Protein AF-A0A7X6P6C6-F1 (afdb_monomer)

Nearest PDB structures (foldseek):
  2bsq-assembly1_F  TM=5.696E-01  e=2.786E+00  Neisseria gonorrhoeae

Structure (mmCIF, N/CA/C/O backbone):
data_AF-A0A7X6P6C6-F1
#
_entry.id   AF-A0A7X6P6C6-F1
#
loop_
_atom_site.group_PDB
_atom_site.id
_atom_site.type_symbol
_atom_site.label_atom_id
_atom_site.label_alt_id
_atom_site.label_comp_id
_atom_site.label_asym_id
_atom_site.label_entity_id
_atom_site.label_seq_id
_atom_site.pdbx_PDB_ins_code
_atom_site.Cartn_x
_atom_site.Cartn_y
_atom_site.Cartn_z
_atom_site.occupancy
_atom_site.B_iso_or_equiv
_atom_site.auth_seq_id
_atom_site.auth_comp_id
_atom_site.auth_asym_id
_atom_site.auth_atom_id
_atom_site.pdbx_PDB_model_num
ATOM 1 N N . MET A 1 1 ? 2.504 -16.827 14.334 1.00 73.56 1 MET A N 1
ATOM 2 C CA . MET A 1 1 ? 1.753 -15.579 14.078 1.00 73.56 1 MET A CA 1
ATOM 3 C C . MET A 1 1 ? 2.582 -14.421 14.587 1.00 73.56 1 MET A C 1
ATOM 5 O O . MET A 1 1 ? 3.116 -14.533 15.683 1.00 73.56 1 MET A O 1
ATOM 9 N N . ALA A 1 2 ? 2.717 -13.363 13.794 1.00 88.94 2 ALA A N 1
ATOM 10 C CA . ALA A 1 2 ? 3.310 -12.106 14.236 1.00 88.94 2 ALA A CA 1
ATOM 11 C C . ALA A 1 2 ? 2.180 -11.103 14.494 1.00 88.94 2 ALA A C 1
ATOM 13 O O . ALA A 1 2 ? 1.214 -11.067 13.732 1.00 88.94 2 ALA A O 1
ATOM 14 N N . THR A 1 3 ? 2.300 -10.316 15.560 1.00 92.62 3 THR A N 1
ATOM 15 C CA . THR A 1 3 ? 1.314 -9.296 15.933 1.00 92.62 3 THR A CA 1
ATOM 16 C C . THR A 1 3 ? 1.961 -7.928 15.823 1.00 92.62 3 THR A C 1
ATOM 18 O O . THR A 1 3 ? 3.060 -7.722 16.336 1.00 92.62 3 THR A O 1
ATOM 21 N N . ILE A 1 4 ? 1.265 -6.996 15.176 1.00 92.06 4 ILE A N 1
ATOM 22 C CA . ILE A 1 4 ? 1.661 -5.592 15.101 1.00 92.06 4 ILE A CA 1
ATOM 23 C C . ILE A 1 4 ? 0.679 -4.795 15.953 1.00 92.06 4 ILE A C 1
ATOM 25 O O . ILE A 1 4 ? -0.530 -4.853 15.734 1.00 92.06 4 ILE A O 1
ATOM 29 N N . THR A 1 5 ? 1.213 -4.043 16.910 1.00 93.69 5 THR A N 1
ATOM 30 C CA . THR A 1 5 ? 0.449 -3.111 17.739 1.00 93.69 5 THR A CA 1
ATOM 31 C C . THR A 1 5 ? 0.954 -1.709 17.450 1.00 93.69 5 THR A C 1
ATOM 33 O O . THR A 1 5 ? 2.147 -1.448 17.577 1.00 93.69 5 THR A O 1
ATOM 36 N N . PHE A 1 6 ? 0.056 -0.796 17.100 1.00 91.62 6 PHE A N 1
ATOM 37 C CA . PHE A 1 6 ? 0.370 0.620 16.946 1.00 91.62 6 PHE A CA 1
ATOM 38 C C . PHE A 1 6 ? -0.582 1.446 17.810 1.00 91.62 6 PHE A C 1
ATOM 40 O O . PHE A 1 6 ? -1.709 1.040 18.101 1.00 91.62 6 PHE A O 1
ATOM 47 N N . ARG A 1 7 ? -0.089 2.587 18.286 1.00 95.94 7 ARG A N 1
ATOM 48 C CA . ARG A 1 7 ? -0.875 3.518 19.094 1.00 95.94 7 ARG A CA 1
ATOM 49 C C . ARG A 1 7 ? -1.694 4.406 18.167 1.00 95.94 7 ARG A C 1
ATOM 51 O O . ARG A 1 7 ? -1.184 4.850 17.148 1.00 95.94 7 ARG A O 1
ATOM 58 N N . THR A 1 8 ? -2.931 4.670 18.556 1.00 94.56 8 THR A N 1
ATOM 59 C CA . THR A 1 8 ? -3.870 5.499 17.803 1.00 94.56 8 THR A CA 1
ATOM 60 C C . THR A 1 8 ? -4.843 6.164 18.773 1.00 94.56 8 THR A C 1
ATOM 62 O O . THR A 1 8 ? -4.999 5.699 19.909 1.00 94.56 8 THR A O 1
ATOM 65 N N . THR A 1 9 ? -5.467 7.260 18.361 1.00 98.31 9 THR A N 1
ATOM 66 C CA . THR A 1 9 ? -6.571 7.873 19.102 1.00 98.31 9 THR A CA 1
ATOM 67 C C . THR A 1 9 ? -7.866 7.080 18.900 1.00 98.31 9 THR A C 1
ATOM 69 O O . THR A 1 9 ? -7.983 6.237 18.008 1.00 98.31 9 THR A O 1
ATOM 72 N N . ASN A 1 10 ? -8.877 7.341 19.734 1.00 97.69 10 ASN A N 1
ATOM 73 C CA . ASN A 1 10 ? -10.192 6.723 19.542 1.00 97.69 10 ASN A CA 1
ATOM 74 C C . ASN A 1 10 ? -10.845 7.159 18.220 1.00 97.69 10 ASN A C 1
ATOM 76 O O . ASN A 1 10 ? -11.535 6.361 17.594 1.00 97.69 10 ASN A O 1
ATOM 80 N N . GLU A 1 11 ? -10.608 8.402 17.798 1.00 98.12 11 GLU A N 1
ATOM 81 C CA . GLU A 1 11 ? -11.149 8.964 16.559 1.00 98.12 11 GLU A CA 1
ATOM 82 C C . GLU A 1 11 ? -10.516 8.311 15.327 1.00 98.12 11 GLU A C 1
ATOM 84 O O . GLU A 1 11 ? -11.222 7.812 14.454 1.00 98.12 11 GLU A O 1
ATOM 89 N N . GLU A 1 12 ? -9.185 8.209 15.298 1.00 97.00 12 GLU A N 1
ATOM 90 C CA . GLU A 1 12 ? -8.449 7.503 14.243 1.00 97.00 12 GLU A CA 1
ATOM 91 C C . GLU A 1 12 ? -8.891 6.043 14.114 1.00 97.00 12 GLU A C 1
ATOM 93 O O . GLU A 1 12 ? -9.110 5.550 13.006 1.00 97.00 12 GLU A O 1
ATOM 98 N N . LYS A 1 13 ? -9.080 5.352 15.245 1.00 95.75 13 LYS A N 1
ATOM 99 C CA . LYS A 1 13 ? -9.554 3.968 15.246 1.00 95.75 13 LYS A CA 1
ATOM 100 C C . LYS A 1 13 ? -10.933 3.825 14.600 1.00 95.75 13 LYS A C 1
ATOM 102 O O . LYS A 1 13 ? -11.117 2.887 13.820 1.00 95.75 13 LYS A O 1
ATOM 107 N N . GLU A 1 14 ? -11.877 4.722 14.892 1.00 97.31 14 GLU A N 1
ATOM 108 C CA . GLU A 1 14 ? -13.201 4.646 14.264 1.00 97.31 14 GLU A CA 1
ATOM 109 C C . GLU A 1 14 ? -13.169 5.023 12.786 1.00 97.31 14 GLU A C 1
ATOM 111 O O . GLU A 1 14 ? -13.800 4.322 11.998 1.00 97.31 14 GLU A O 1
ATOM 116 N N . MET A 1 15 ? -12.352 5.995 12.372 1.00 96.56 15 MET A N 1
ATOM 117 C CA . MET A 1 15 ? -12.153 6.276 10.944 1.00 96.56 15 MET A CA 1
ATOM 118 C C . MET A 1 15 ? -11.629 5.047 10.186 1.00 96.56 15 MET A C 1
ATOM 120 O O . MET A 1 15 ? -12.161 4.677 9.137 1.00 96.56 15 MET A O 1
ATOM 124 N N . ILE A 1 16 ? -10.620 4.355 10.732 1.00 95.44 16 ILE A N 1
ATOM 125 C CA . ILE A 1 16 ? -10.073 3.134 10.117 1.00 95.44 16 ILE A CA 1
ATOM 126 C C . ILE A 1 16 ? -11.139 2.036 10.046 1.00 95.44 16 ILE A C 1
ATOM 128 O O . ILE A 1 16 ? -11.242 1.323 9.048 1.00 95.44 16 ILE A O 1
ATOM 132 N N . LYS A 1 17 ? -11.945 1.886 11.097 1.00 96.25 17 LYS A N 1
ATOM 133 C CA . LYS A 1 17 ? -13.012 0.885 11.164 1.00 96.25 17 LYS A CA 1
ATOM 134 C C . LYS A 1 17 ? -14.116 1.142 10.143 1.00 96.25 17 LYS A C 1
ATOM 136 O O . LYS A 1 17 ? -14.590 0.190 9.524 1.00 96.25 17 LYS A O 1
ATOM 141 N N . GLU A 1 18 ? -14.527 2.393 9.960 1.00 97.44 18 GLU A N 1
ATOM 142 C CA . GLU A 1 18 ? -15.523 2.771 8.956 1.00 97.44 18 GLU A CA 1
ATOM 143 C C . GLU A 1 18 ? -15.020 2.496 7.538 1.00 97.44 18 GLU A C 1
ATOM 145 O O . GLU A 1 18 ? -15.739 1.885 6.745 1.00 97.44 18 GLU A O 1
ATOM 150 N N . LEU A 1 19 ? -13.762 2.842 7.247 1.00 96.19 19 LEU A N 1
ATOM 151 C CA . LEU A 1 19 ? -13.129 2.541 5.961 1.00 96.19 19 LEU A CA 1
ATOM 152 C C . LEU A 1 19 ? -13.000 1.037 5.716 1.00 96.19 19 LEU A C 1
ATOM 154 O O . LEU A 1 19 ? -13.346 0.564 4.635 1.00 96.19 19 LEU A O 1
ATOM 158 N N . ALA A 1 20 ? -12.562 0.266 6.712 1.00 97.06 20 ALA A N 1
ATOM 159 C CA . ALA A 1 20 ? -12.484 -1.187 6.596 1.00 97.06 20 ALA A CA 1
ATOM 160 C C . ALA A 1 20 ? -13.869 -1.791 6.307 1.00 97.06 20 ALA A C 1
ATOM 162 O O . ALA A 1 20 ? -14.019 -2.595 5.387 1.00 97.06 20 ALA A O 1
ATOM 163 N N . LYS A 1 21 ? -14.910 -1.330 7.017 1.00 96.88 21 LYS A N 1
ATOM 164 C CA . LYS A 1 21 ? -16.298 -1.762 6.798 1.00 96.88 21 LYS A CA 1
ATOM 165 C C . LYS A 1 21 ? -16.805 -1.401 5.402 1.00 96.88 21 LYS A C 1
ATOM 167 O O . LYS A 1 21 ? -17.472 -2.227 4.786 1.00 96.88 21 LYS A O 1
ATOM 172 N N . HIS A 1 22 ? -16.486 -0.208 4.901 1.00 96.50 22 HIS A N 1
ATOM 173 C CA . HIS A 1 22 ? -16.825 0.211 3.538 1.00 96.50 22 HIS A CA 1
ATOM 174 C C . HIS A 1 22 ? -16.247 -0.745 2.481 1.00 96.50 22 HIS A C 1
ATOM 176 O O . HIS A 1 22 ? -16.911 -1.042 1.494 1.00 96.50 22 HIS A O 1
ATOM 182 N N . HIS A 1 23 ? -15.049 -1.286 2.720 1.00 93.81 23 HIS A N 1
ATOM 183 C CA . HIS A 1 23 ? -14.400 -2.264 1.841 1.00 93.81 23 HIS A CA 1
ATOM 184 C C . HIS A 1 23 ? -14.787 -3.723 2.144 1.00 93.81 23 HIS A C 1
ATOM 186 O O . HIS A 1 23 ? -14.255 -4.638 1.521 1.00 93.81 23 HIS A O 1
ATOM 192 N N . GLY A 1 24 ? -15.699 -3.972 3.093 1.00 96.75 24 GLY A N 1
ATOM 193 C CA . GLY A 1 24 ? -16.081 -5.329 3.498 1.00 96.75 24 GLY A CA 1
ATOM 194 C C . GLY A 1 24 ? -14.964 -6.107 4.207 1.00 96.75 24 GLY A C 1
ATOM 195 O O . GLY A 1 24 ? -14.986 -7.335 4.217 1.00 96.75 24 GLY A O 1
ATOM 196 N N . MET A 1 25 ? -13.991 -5.406 4.792 1.00 96.12 25 MET A N 1
ATOM 197 C CA . MET A 1 25 ? -12.789 -5.968 5.409 1.00 96.12 25 MET A CA 1
ATOM 198 C C . MET A 1 25 ? -12.793 -5.801 6.931 1.00 96.12 25 MET A C 1
ATOM 200 O O . MET A 1 25 ? -13.466 -4.930 7.492 1.00 96.12 25 MET A O 1
ATOM 204 N N . THR A 1 26 ? -11.991 -6.614 7.623 1.00 96.19 26 THR A N 1
ATOM 205 C CA . THR A 1 26 ? -11.650 -6.338 9.024 1.00 96.19 26 THR A CA 1
ATOM 206 C C . THR A 1 26 ? -10.638 -5.190 9.113 1.00 96.19 26 THR A C 1
ATOM 208 O O . THR A 1 26 ? -9.926 -4.899 8.153 1.00 96.19 26 THR A O 1
ATOM 211 N N . ILE A 1 27 ? -10.524 -4.552 10.285 1.00 94.88 27 ILE A N 1
ATOM 212 C CA . ILE A 1 27 ? -9.500 -3.519 10.531 1.00 94.88 27 ILE A CA 1
ATOM 213 C C . ILE A 1 27 ? -8.097 -4.065 10.232 1.00 94.88 27 ILE A C 1
ATOM 215 O O . ILE A 1 27 ? -7.288 -3.388 9.605 1.00 94.88 27 ILE A O 1
ATOM 219 N N . SER A 1 28 ? -7.807 -5.290 10.675 1.00 94.44 28 SER A N 1
ATOM 220 C CA . SER A 1 28 ? -6.495 -5.909 10.486 1.00 94.44 28 SER A CA 1
ATOM 221 C C . SER A 1 28 ? -6.187 -6.175 9.016 1.00 94.44 28 SER A C 1
ATOM 223 O O . SER A 1 28 ? -5.068 -5.896 8.590 1.00 94.44 28 SER A O 1
ATOM 225 N N . ASP A 1 29 ? -7.164 -6.659 8.245 1.00 95.25 29 ASP A N 1
ATOM 226 C CA . ASP A 1 29 ? -6.987 -6.908 6.810 1.00 95.25 29 ASP A CA 1
ATOM 227 C C . ASP A 1 29 ? -6.773 -5.598 6.057 1.00 95.25 29 ASP A C 1
ATOM 229 O O . ASP A 1 29 ? -5.801 -5.468 5.316 1.00 95.25 29 ASP A O 1
ATOM 233 N N . TYR A 1 30 ? -7.606 -4.593 6.338 1.00 95.88 30 TYR A N 1
ATOM 234 C CA . TYR A 1 30 ? -7.511 -3.284 5.703 1.00 95.88 30 TYR A CA 1
ATOM 235 C C . TYR A 1 30 ? -6.156 -2.611 5.966 1.00 95.88 30 TYR A C 1
ATOM 237 O O . TYR A 1 30 ? -5.512 -2.111 5.043 1.00 95.88 30 TYR A O 1
ATOM 245 N N . ILE A 1 31 ? -5.683 -2.632 7.216 1.00 94.56 31 ILE A N 1
ATOM 246 C CA . ILE A 1 31 ? -4.375 -2.071 7.579 1.00 94.56 31 ILE A CA 1
ATOM 247 C C . ILE A 1 31 ? -3.246 -2.844 6.903 1.00 94.56 31 ILE A C 1
ATOM 249 O O . ILE A 1 31 ? -2.335 -2.228 6.354 1.00 94.56 31 ILE A O 1
ATOM 253 N N . LYS A 1 32 ? -3.291 -4.181 6.936 1.00 94.94 32 LYS A N 1
ATOM 254 C CA . LYS A 1 32 ? -2.265 -5.021 6.314 1.00 94.94 32 LYS A CA 1
ATOM 255 C C . LYS A 1 32 ? -2.161 -4.732 4.819 1.00 94.94 32 LYS A C 1
ATOM 257 O O . LYS A 1 32 ? -1.058 -4.511 4.334 1.00 94.94 32 LYS A O 1
ATOM 262 N N . GLU A 1 33 ? -3.286 -4.713 4.112 1.00 95.69 33 GLU A N 1
ATOM 263 C CA . GLU A 1 33 ? -3.321 -4.446 2.674 1.00 95.69 33 GLU A CA 1
ATOM 264 C C . GLU A 1 33 ? -2.832 -3.030 2.355 1.00 95.69 33 GLU A C 1
ATOM 266 O O . GLU A 1 33 ? -1.997 -2.849 1.475 1.00 95.69 33 GLU A O 1
ATOM 271 N N . THR A 1 34 ? -3.276 -2.033 3.124 1.00 95.50 34 THR A N 1
ATOM 272 C CA . THR A 1 34 ? -2.868 -0.634 2.929 1.00 95.50 34 THR A CA 1
ATOM 273 C C . THR A 1 34 ? -1.364 -0.445 3.128 1.00 95.50 34 THR A C 1
ATOM 275 O O . THR A 1 34 ? -0.716 0.224 2.325 1.00 95.50 34 THR A O 1
ATOM 278 N N . ILE A 1 35 ? -0.792 -1.038 4.182 1.00 95.50 35 ILE A N 1
ATOM 279 C CA . ILE A 1 35 ? 0.649 -0.955 4.454 1.00 95.50 35 ILE A CA 1
ATOM 280 C C . ILE A 1 35 ? 1.443 -1.683 3.369 1.00 95.50 35 ILE A C 1
ATOM 282 O O . ILE A 1 35 ? 2.431 -1.135 2.893 1.00 95.50 35 ILE A O 1
ATOM 286 N N . MET A 1 36 ? 1.023 -2.888 2.968 1.00 97.06 36 MET A N 1
ATOM 287 C CA . MET A 1 36 ? 1.741 -3.656 1.945 1.00 97.06 36 MET A CA 1
ATOM 288 C C . MET A 1 36 ? 1.721 -2.953 0.593 1.00 97.06 36 MET A C 1
ATOM 290 O O . MET A 1 36 ? 2.776 -2.815 -0.010 1.00 97.06 36 MET A O 1
ATOM 294 N N . ARG A 1 37 ? 0.572 -2.403 0.183 1.00 97.25 37 ARG A N 1
ATOM 295 C CA .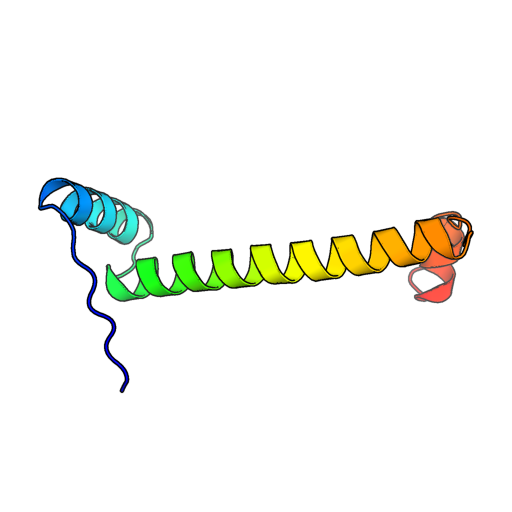 ARG A 1 37 ? 0.474 -1.611 -1.047 1.00 97.25 37 ARG A CA 1
ATOM 296 C C . ARG A 1 37 ? 1.423 -0.417 -1.024 1.00 97.25 37 ARG A C 1
ATOM 298 O O . ARG A 1 37 ? 2.147 -0.193 -1.977 1.00 97.25 37 ARG A O 1
ATOM 305 N N . LYS A 1 38 ? 1.487 0.306 0.098 1.00 97.44 38 LYS A N 1
ATOM 306 C CA . LYS A 1 38 ? 2.406 1.442 0.220 1.00 97.44 38 LYS A CA 1
ATOM 307 C C . LYS A 1 38 ? 3.877 1.019 0.187 1.00 97.44 38 LYS A C 1
ATOM 309 O O . LYS A 1 38 ? 4.703 1.756 -0.330 1.00 97.44 38 LYS A O 1
ATOM 314 N N . ILE A 1 39 ? 4.217 -0.143 0.744 1.00 97.62 39 ILE A N 1
ATOM 315 C CA . ILE A 1 39 ? 5.574 -0.694 0.635 1.00 97.62 39 ILE A CA 1
ATOM 316 C C . ILE A 1 39 ? 5.894 -1.033 -0.825 1.00 97.62 39 ILE A C 1
ATOM 318 O O . ILE A 1 39 ? 6.984 -0.708 -1.283 1.00 97.62 39 ILE A O 1
ATOM 322 N N . GLU A 1 40 ? 4.964 -1.666 -1.541 1.00 97.69 40 GLU A N 1
ATOM 323 C CA . GLU A 1 40 ? 5.113 -1.980 -2.966 1.00 97.69 40 GLU A CA 1
ATOM 324 C C . GLU A 1 40 ? 5.285 -0.708 -3.802 1.00 97.69 40 GLU A C 1
ATOM 326 O O . GLU A 1 40 ? 6.266 -0.613 -4.529 1.00 97.69 40 GLU A O 1
ATOM 331 N N . ASP A 1 41 ? 4.437 0.307 -3.607 1.00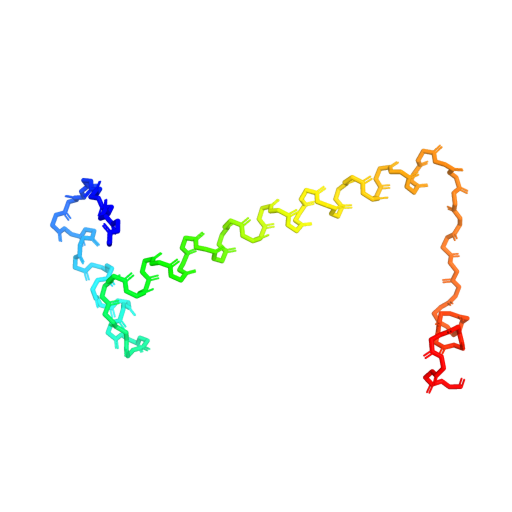 98.00 41 ASP A N 1
ATOM 332 C CA . ASP A 1 41 ? 4.521 1.588 -4.323 1.00 98.00 41 ASP A CA 1
ATOM 333 C C . ASP A 1 41 ? 5.906 2.252 -4.165 1.00 98.00 41 ASP A C 1
ATOM 335 O O . ASP A 1 41 ? 6.482 2.754 -5.130 1.00 98.00 41 ASP A O 1
ATOM 339 N N . GLU A 1 42 ? 6.471 2.243 -2.952 1.00 97.94 42 GLU A N 1
ATOM 340 C CA . GLU A 1 42 ? 7.798 2.816 -2.673 1.00 97.94 42 GLU A CA 1
ATOM 341 C C . GLU A 1 42 ? 8.933 1.997 -3.312 1.00 97.94 42 GLU A C 1
ATOM 343 O O . GLU A 1 42 ? 9.928 2.556 -3.785 1.00 97.94 42 GLU A O 1
ATOM 348 N N . LEU A 1 43 ? 8.804 0.666 -3.339 1.00 97.38 43 LEU A N 1
ATOM 349 C CA . LEU A 1 43 ? 9.771 -0.210 -4.000 1.00 97.38 43 LEU A CA 1
ATOM 350 C C . LEU A 1 43 ? 9.725 -0.044 -5.521 1.00 97.38 43 LEU A C 1
ATOM 352 O O . LEU A 1 43 ? 10.779 0.088 -6.145 1.00 97.38 43 LEU A O 1
ATOM 356 N N . ASP A 1 44 ? 8.528 -0.001 -6.098 1.00 97.38 44 ASP A N 1
ATOM 357 C CA . ASP A 1 44 ? 8.314 0.204 -7.527 1.00 97.38 44 ASP A CA 1
ATOM 358 C C . ASP A 1 44 ? 8.837 1.573 -7.963 1.00 97.38 44 ASP A C 1
ATOM 360 O O . ASP A 1 44 ? 9.559 1.669 -8.959 1.00 97.38 44 ASP A O 1
ATOM 364 N N . TYR A 1 45 ? 8.563 2.623 -7.179 1.00 97.06 45 TYR A N 1
ATOM 365 C CA . TYR A 1 45 ? 9.112 3.957 -7.416 1.00 97.0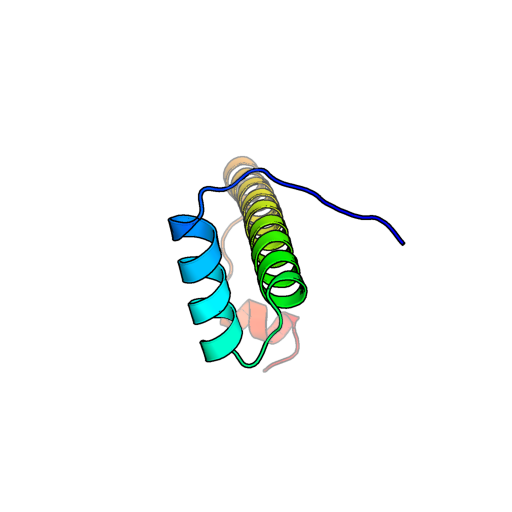6 45 TYR A CA 1
ATOM 366 C C . TYR A 1 45 ? 10.642 3.937 -7.437 1.00 97.06 45 TYR A C 1
ATOM 368 O O . TYR A 1 45 ? 11.257 4.453 -8.369 1.00 97.06 45 TYR A O 1
ATOM 376 N N . LYS A 1 46 ? 11.269 3.296 -6.444 1.00 96.88 46 LYS A N 1
ATOM 377 C CA . LYS A 1 46 ? 12.729 3.208 -6.364 1.00 96.88 46 LYS A CA 1
ATOM 378 C C . LYS A 1 46 ? 13.330 2.471 -7.564 1.00 96.88 46 LYS A C 1
ATOM 380 O O . LYS A 1 46 ? 14.325 2.926 -8.119 1.00 96.88 46 LYS A O 1
ATOM 385 N N . ILE A 1 47 ? 12.734 1.353 -7.980 1.00 95.81 47 ILE A N 1
ATOM 386 C CA . ILE A 1 47 ? 13.203 0.595 -9.150 1.00 95.81 47 ILE A CA 1
ATOM 387 C C . ILE A 1 47 ? 13.068 1.438 -10.421 1.00 95.81 47 ILE A C 1
ATOM 389 O O . ILE A 1 47 ? 13.980 1.447 -11.251 1.00 95.81 47 ILE A O 1
ATOM 393 N N . ALA A 1 48 ? 11.947 2.142 -10.584 1.00 94.44 48 ALA A N 1
ATOM 394 C CA . ALA A 1 48 ? 11.728 3.019 -11.725 1.00 94.44 48 ALA A CA 1
ATOM 395 C C . ALA A 1 48 ? 12.763 4.153 -11.772 1.00 94.44 48 ALA A C 1
ATOM 397 O O . ALA A 1 48 ? 13.355 4.381 -12.826 1.00 94.44 48 ALA A O 1
ATOM 398 N N . ASP A 1 49 ? 13.029 4.805 -10.639 1.00 95.69 49 ASP A N 1
ATOM 399 C CA . ASP A 1 49 ? 14.023 5.877 -10.510 1.00 95.69 49 ASP A CA 1
ATOM 400 C C . ASP A 1 49 ? 15.442 5.386 -10.844 1.00 95.69 49 ASP A C 1
ATOM 402 O O . ASP A 1 49 ? 16.137 5.979 -11.670 1.00 95.69 49 ASP A O 1
ATOM 406 N N . GLU A 1 50 ? 15.844 4.231 -10.300 1.00 93.50 50 GLU A N 1
ATOM 407 C CA . GLU A 1 50 ? 17.138 3.608 -10.606 1.00 93.50 50 GLU A CA 1
ATOM 408 C C . GLU A 1 50 ? 17.286 3.318 -12.107 1.00 93.50 50 GLU A C 1
ATOM 410 O O . GLU A 1 50 ? 18.312 3.633 -12.716 1.00 93.50 50 GLU A O 1
ATOM 415 N N . ARG A 1 51 ? 16.257 2.736 -12.735 1.00 89.62 51 ARG A N 1
ATOM 416 C CA . ARG A 1 51 ? 16.271 2.420 -14.172 1.00 89.62 51 ARG A CA 1
ATOM 417 C C . ARG A 1 51 ? 16.292 3.672 -15.035 1.00 89.62 51 ARG A C 1
ATOM 419 O O . ARG A 1 51 ? 17.014 3.705 -16.030 1.00 89.62 51 ARG A O 1
ATOM 426 N N . PHE A 1 52 ? 15.533 4.688 -14.648 1.00 89.75 52 PHE A N 1
ATOM 427 C CA . PHE A 1 52 ? 15.490 5.959 -15.351 1.00 89.75 52 PHE A CA 1
ATOM 428 C C . PHE A 1 52 ? 16.845 6.673 -15.288 1.00 89.75 52 PHE A C 1
ATOM 430 O O . PHE A 1 52 ? 17.366 7.092 -16.319 1.00 89.75 52 PHE A O 1
ATOM 437 N N . SER A 1 53 ? 17.485 6.700 -14.117 1.00 90.38 53 SER A N 1
ATOM 438 C CA . SER A 1 53 ? 18.823 7.274 -13.953 1.00 90.38 53 SER A CA 1
ATOM 439 C C . SER A 1 53 ? 19.883 6.548 -14.797 1.00 90.38 53 SER A C 1
ATOM 441 O O . SER A 1 53 ? 20.742 7.181 -15.418 1.00 90.38 53 SER A O 1
ATOM 443 N N . VAL A 1 54 ? 19.812 5.214 -14.894 1.00 87.56 54 VAL A N 1
ATOM 444 C CA . VAL A 1 54 ? 20.692 4.440 -15.789 1.00 87.56 54 VAL A CA 1
ATOM 445 C C . VAL A 1 54 ? 20.452 4.810 -17.253 1.00 87.56 54 VAL A C 1
ATOM 447 O O . VAL A 1 54 ? 21.415 5.042 -17.981 1.00 87.56 54 VAL A O 1
ATOM 450 N N . PHE A 1 55 ? 19.199 4.915 -17.691 1.00 86.81 55 PHE A N 1
ATOM 451 C CA . PHE A 1 55 ? 18.868 5.330 -19.056 1.00 86.81 55 PHE A CA 1
ATOM 452 C C . PHE A 1 55 ? 19.435 6.725 -19.386 1.00 86.81 55 PHE A C 1
ATOM 454 O O . PHE A 1 55 ? 20.096 6.899 -20.411 1.00 86.81 55 PHE A O 1
ATOM 461 N N . GLU A 1 56 ? 19.269 7.700 -18.484 1.00 86.62 56 GLU A N 1
ATOM 462 C CA . GLU A 1 56 ? 19.804 9.057 -18.663 1.00 86.62 56 GLU A CA 1
ATOM 463 C C . GLU A 1 56 ? 21.339 9.093 -18.724 1.00 86.62 56 GLU A C 1
ATOM 465 O O . GLU A 1 56 ? 21.916 9.836 -19.520 1.00 86.62 56 GLU A O 1
ATOM 470 N N . THR A 1 57 ? 22.018 8.287 -17.902 1.00 87.75 57 THR A N 1
ATOM 471 C CA . THR A 1 57 ? 23.490 8.299 -17.796 1.0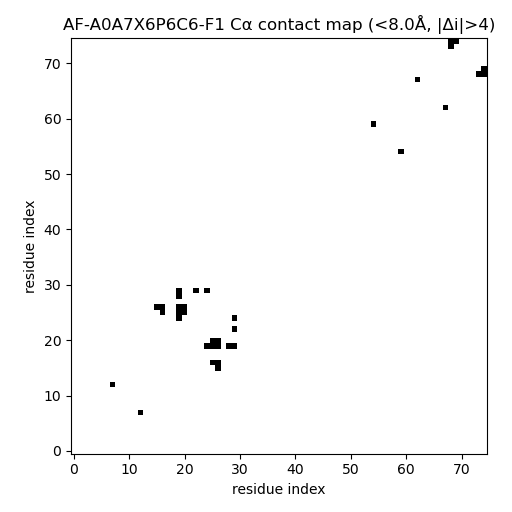0 87.75 57 THR A CA 1
ATOM 472 C C . THR A 1 57 ? 24.198 7.480 -18.875 1.00 87.75 57 THR A C 1
ATOM 474 O O . THR A 1 57 ? 25.326 7.805 -19.248 1.00 87.75 57 THR A O 1
ATOM 477 N N . THR A 1 58 ? 23.557 6.435 -19.399 1.00 82.00 58 THR A N 1
ATOM 478 C CA . THR A 1 58 ? 24.112 5.571 -20.458 1.00 82.00 58 THR A CA 1
ATOM 479 C C . THR A 1 58 ? 23.912 6.137 -21.864 1.00 82.00 58 THR A C 1
ATOM 481 O O . THR A 1 58 ? 24.588 5.702 -22.799 1.00 82.00 58 THR A O 1
ATOM 484 N N . GLY A 1 59 ? 23.028 7.129 -22.029 1.00 74.69 59 GLY A N 1
ATOM 485 C CA . GLY A 1 59 ? 22.718 7.723 -23.331 1.00 74.69 59 GLY A CA 1
ATOM 486 C C . GLY A 1 59 ? 21.937 6.784 -24.255 1.00 74.69 59 GLY A C 1
ATOM 487 O O . GLY A 1 59 ? 21.946 6.976 -25.477 1.00 74.69 59 GLY A O 1
ATOM 488 N N . GLU A 1 60 ? 21.287 5.763 -23.688 1.00 76.00 60 GLU A N 1
ATOM 489 C CA . GLU A 1 60 ? 20.342 4.918 -24.409 1.00 76.00 60 GLU A CA 1
ATOM 490 C C . GLU A 1 60 ? 19.246 5.782 -25.049 1.00 76.00 60 GLU A C 1
ATOM 492 O O . GLU A 1 60 ? 18.821 6.811 -24.523 1.00 76.00 60 GLU A O 1
ATOM 497 N N . LYS A 1 61 ? 18.808 5.397 -26.250 1.00 75.69 61 LYS A N 1
ATOM 498 C CA . LYS A 1 61 ? 17.771 6.127 -26.981 1.00 75.69 61 LYS A CA 1
ATOM 499 C C . LYS A 1 61 ? 16.454 5.395 -26.839 1.00 75.69 61 LYS A C 1
ATOM 501 O O . LYS A 1 61 ? 16.398 4.183 -27.024 1.00 75.69 61 LYS A O 1
ATOM 506 N N . ALA A 1 62 ? 15.393 6.153 -26.589 1.00 80.62 62 ALA A N 1
ATOM 507 C CA . ALA A 1 62 ? 14.044 5.626 -26.681 1.00 80.62 62 ALA A CA 1
ATOM 508 C C . ALA A 1 62 ? 13.817 5.051 -28.088 1.00 80.62 62 ALA A C 1
ATOM 510 O O . ALA A 1 62 ? 14.139 5.695 -29.092 1.00 80.62 62 ALA A O 1
ATOM 511 N N . ILE A 1 63 ? 13.270 3.840 -28.148 1.00 84.56 63 ILE A N 1
ATOM 512 C CA . ILE A 1 63 ? 12.887 3.193 -29.402 1.00 84.56 63 ILE A CA 1
ATOM 513 C C . ILE A 1 63 ? 11.406 3.458 -29.709 1.00 84.56 63 ILE A C 1
ATOM 515 O O . ILE A 1 63 ? 10.607 3.652 -28.786 1.00 84.56 63 ILE A O 1
ATOM 519 N N . PRO A 1 64 ? 11.004 3.491 -30.991 1.00 91.06 64 PRO A N 1
ATOM 520 C CA . PRO A 1 64 ? 9.601 3.603 -31.365 1.00 91.06 64 PRO A CA 1
ATOM 521 C C . PRO A 1 64 ? 8.760 2.474 -30.763 1.00 91.06 64 PRO A C 1
ATOM 523 O O . PRO A 1 64 ? 9.164 1.313 -30.766 1.00 91.06 64 PRO A O 1
ATOM 526 N N . PHE A 1 65 ? 7.538 2.792 -30.329 1.00 89.75 65 PHE A N 1
ATOM 527 C CA . PHE A 1 65 ? 6.632 1.810 -29.721 1.00 89.75 65 PHE A CA 1
ATOM 528 C C . PHE A 1 65 ? 6.365 0.593 -30.625 1.00 89.75 65 PHE A C 1
ATOM 530 O O . PHE A 1 65 ? 6.308 -0.532 -30.144 1.00 89.75 65 PHE A O 1
ATOM 537 N N . ASN A 1 66 ? 6.283 0.792 -31.945 1.00 92.88 66 ASN A N 1
ATOM 538 C CA . ASN A 1 66 ? 6.129 -0.307 -32.905 1.00 92.88 66 ASN A CA 1
ATOM 539 C C . ASN A 1 66 ? 7.285 -1.315 -32.873 1.00 92.88 66 ASN A C 1
ATOM 541 O O . ASN A 1 66 ? 7.055 -2.493 -33.134 1.00 92.88 66 ASN A O 1
ATOM 545 N N . ASP A 1 67 ? 8.508 -0.869 -32.595 1.00 91.25 67 ASP A N 1
ATOM 546 C CA . ASP A 1 67 ? 9.665 -1.763 -32.545 1.00 91.25 67 ASP A CA 1
ATOM 547 C C . ASP A 1 67 ? 9.650 -2.586 -31.251 1.00 91.25 67 ASP A C 1
ATOM 549 O O . ASP A 1 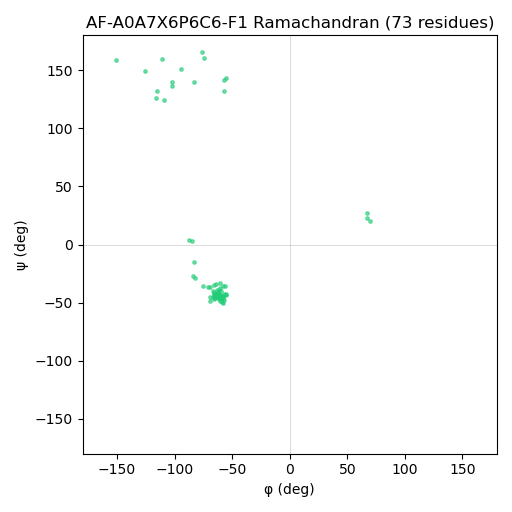67 ? 9.908 -3.786 -31.301 1.00 91.25 67 ASP A O 1
ATOM 553 N N . VAL A 1 68 ? 9.197 -1.990 -30.138 1.00 90.94 68 VAL A N 1
ATOM 554 C CA . VAL A 1 68 ? 8.902 -2.716 -28.889 1.00 90.94 68 VAL A CA 1
ATOM 555 C C . VAL A 1 68 ? 7.856 -3.806 -29.139 1.00 90.94 68 VAL A C 1
ATOM 557 O O . VAL A 1 68 ? 8.063 -4.964 -28.798 1.00 90.94 68 VAL A O 1
ATOM 560 N N . LEU A 1 69 ? 6.727 -3.471 -29.773 1.00 93.19 69 LEU A N 1
ATOM 561 C CA . LEU A 1 69 ? 5.652 -4.442 -30.008 1.00 93.19 69 LEU A CA 1
ATOM 562 C C . LEU A 1 69 ? 6.102 -5.639 -30.861 1.00 93.19 69 LEU A C 1
ATOM 564 O O . LEU A 1 69 ? 5.681 -6.763 -30.586 1.00 93.19 69 LEU A O 1
ATOM 568 N N . LYS A 1 70 ? 6.968 -5.408 -31.858 1.00 93.69 70 LYS A N 1
ATOM 569 C CA . LYS A 1 70 ? 7.582 -6.480 -32.658 1.00 93.69 70 LYS A CA 1
ATOM 570 C C . LYS A 1 70 ? 8.507 -7.356 -31.819 1.00 93.69 70 LYS A C 1
ATOM 572 O O . LYS A 1 70 ? 8.463 -8.575 -31.947 1.00 93.69 70 LYS A O 1
ATOM 577 N N . GLU A 1 71 ? 9.335 -6.755 -30.965 1.00 91.94 71 GLU A N 1
ATOM 578 C CA . GLU A 1 71 ? 10.257 -7.484 -30.084 1.00 91.94 71 GLU A CA 1
ATOM 579 C C . GLU A 1 71 ? 9.510 -8.427 -29.129 1.00 91.94 71 GLU A C 1
ATOM 581 O O . GLU A 1 71 ? 9.911 -9.575 -28.945 1.00 91.94 71 GLU A O 1
ATOM 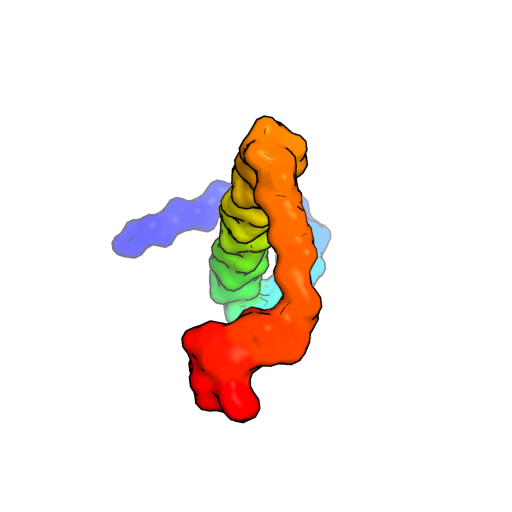586 N N . PHE A 1 72 ? 8.374 -7.979 -28.587 1.00 92.69 72 PHE A N 1
ATOM 587 C CA . PHE A 1 72 ? 7.529 -8.778 -27.695 1.00 92.69 72 PHE A CA 1
ATOM 588 C C . PHE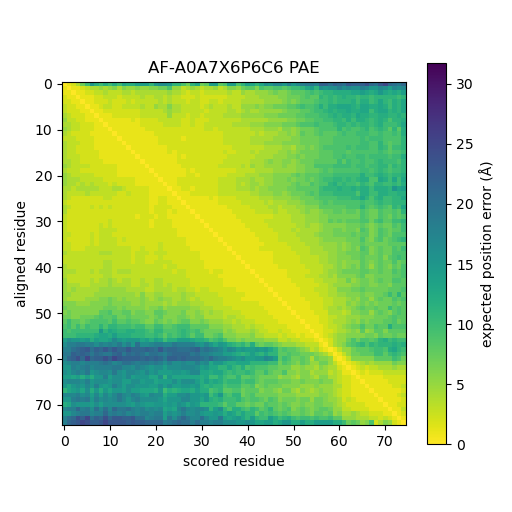 A 1 72 ? 6.523 -9.689 -28.426 1.00 92.69 72 PHE A C 1
ATOM 590 O O . PHE A 1 72 ? 5.735 -10.369 -27.768 1.00 92.69 72 PHE A O 1
ATOM 597 N N . GLY A 1 73 ? 6.535 -9.732 -29.765 1.00 91.31 73 GLY A N 1
ATOM 598 C CA . GLY A 1 73 ? 5.672 -10.611 -30.566 1.00 91.31 73 GLY A CA 1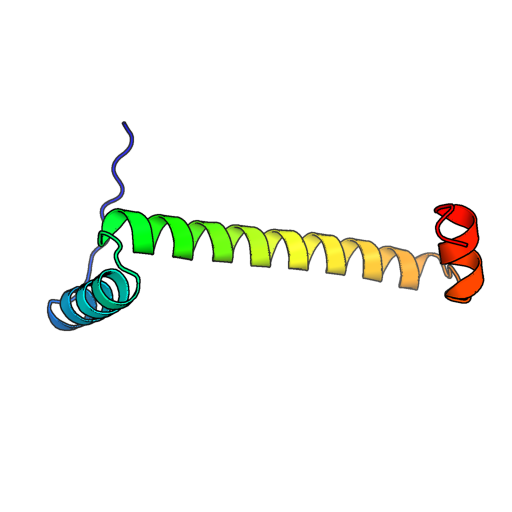
ATOM 599 C C . GLY A 1 73 ? 4.177 -10.281 -30.491 1.00 91.31 73 GLY A C 1
ATOM 600 O O . GLY A 1 73 ? 3.341 -11.172 -30.631 1.00 91.31 73 GLY A O 1
ATOM 601 N N . ILE A 1 74 ? 3.835 -9.017 -30.227 1.00 94.12 74 ILE A N 1
ATOM 602 C CA . ILE A 1 74 ? 2.446 -8.543 -30.127 1.00 94.12 74 ILE A CA 1
ATOM 603 C C . ILE A 1 74 ? 1.877 -8.206 -31.518 1.00 94.12 74 ILE A C 1
ATOM 605 O O . ILE A 1 74 ? 0.665 -8.302 -31.720 1.00 94.12 74 ILE A O 1
ATOM 609 N N . ILE A 1 75 ? 2.743 -7.839 -32.473 1.00 82.81 75 ILE A N 1
ATOM 610 C CA . ILE A 1 75 ? 2.419 -7.549 -33.883 1.00 82.81 75 ILE A CA 1
ATOM 611 C C . ILE A 1 75 ? 3.437 -8.160 -34.844 1.00 82.81 75 ILE A C 1
ATOM 613 O O . ILE A 1 75 ? 4.600 -8.358 -34.427 1.00 82.81 75 ILE A O 1
#

pLDDT: mean 92.77, std 5.78, range [73.56, 98.31]

Solvent-accessible surface area (backbone atoms only — not comparable to full-atom values): 4557 Å² total; per-residue (Å²): 139,88,85,88,86,82,89,75,55,77,64,58,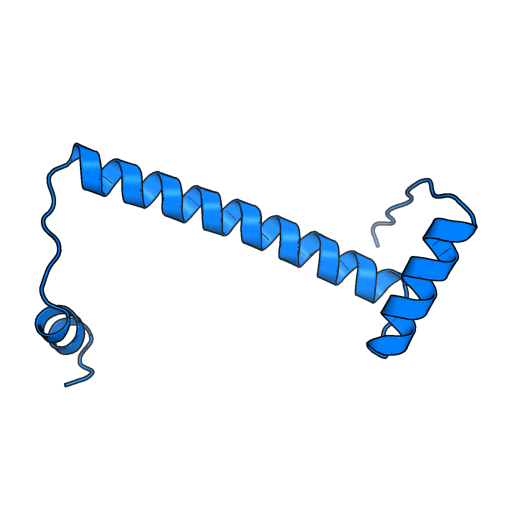50,49,52,48,42,52,55,12,50,74,70,76,40,51,56,68,55,42,53,51,53,53,52,50,52,53,52,48,52,55,50,52,48,50,53,50,50,55,52,49,52,48,42,69,74,70,65,65,74,90,74,60,68,72,58,53,35,45,74,72,65,76,98

Foldseek 3Di:
DDDDDDDDDPVVVVVLCVVCVVVVHHSVVSVVVVVVVVVVVVVVVVVVVVVVVCCVVVVDDDDDPVVVCVVVVVD

Secondary structure (DSSP, 8-state):
---------HHHHHHHHHHHHHTT--HHHHHHHHHHHHHHHHHHHHHHHHHHHHHHHHTPPPPPHHHHHHHTT--

Mean predicted aligned error: 6.42 Å

Sequence (75 aa):
MATITFRTTNEEKEMIKELAKHHGMTISDYIKETIMRKIEDELDYKIADERFSVFETTGEKAIPFNDVLKEFGII

Radius of gyration: 21.0 Å; Cα contacts (8 Å, |Δi|>4): 18; chains: 1; bounding box: 41×25×53 Å